Protein AF-A0A1F9LJC4-F1 (afdb_monomer_lite)

Foldseek 3Di:
DDPPPPPPDPPDDDDDDDLVRVVVDVLLVLLLVLLVVCLVVPVVLVVVLLVVLVVVCVVVVHDDDPVSSVVSVSVLSSVLSVVLCCCLVVPDQEDEEQDDDCGSNVVCVVPPVVSSCVSSVDDGRNHDYYYCVRVPHDD

pLDDT: mean 85.64, std 15.11, range [32.09, 96.69]

Secondary structure (DSSP, 8-state):
------------PPP---HHHHTTSHHHHHHHHHHHHHHHH-HHHHHHHHHHHHHHHHHTT----HHHHHHHHHHHHHHHHHHHIIIIIT---EEEESS----HHHHHHHH-HHHHHHHHTSPPP--EEEETGGGT---

Structure (mmCIF, N/CA/C/O backbone):
data_AF-A0A1F9LJC4-F1
#
_entry.id   AF-A0A1F9LJC4-F1
#
loop_
_atom_site.group_PDB
_atom_site.id
_atom_site.type_symbol
_atom_site.label_atom_id
_atom_site.label_alt_id
_atom_site.label_comp_id
_atom_site.label_asym_id
_atom_site.label_entity_id
_atom_site.label_seq_id
_atom_site.pdbx_PDB_ins_code
_atom_site.Cartn_x
_atom_site.Cartn_y
_atom_site.Cartn_z
_atom_site.occupancy
_atom_site.B_iso_or_equiv
_atom_site.auth_seq_id
_atom_site.auth_comp_id
_atom_site.auth_asym_id
_atom_site.auth_atom_id
_atom_site.pdbx_PDB_model_num
ATOM 1 N N . MET A 1 1 ? 3.235 -28.903 35.686 1.00 37.00 1 MET A N 1
ATOM 2 C CA . MET A 1 1 ? 2.430 -27.686 35.935 1.00 37.00 1 MET A CA 1
ATOM 3 C C . MET A 1 1 ? 1.964 -27.159 34.590 1.00 37.00 1 MET A C 1
ATOM 5 O O . MET A 1 1 ? 2.798 -26.728 33.809 1.00 37.00 1 MET A O 1
ATOM 9 N N . ALA A 1 2 ? 0.676 -27.298 34.272 1.00 32.44 2 ALA A N 1
ATOM 10 C CA . ALA A 1 2 ? 0.110 -26.784 33.028 1.00 32.44 2 ALA A CA 1
ATOM 11 C C . ALA A 1 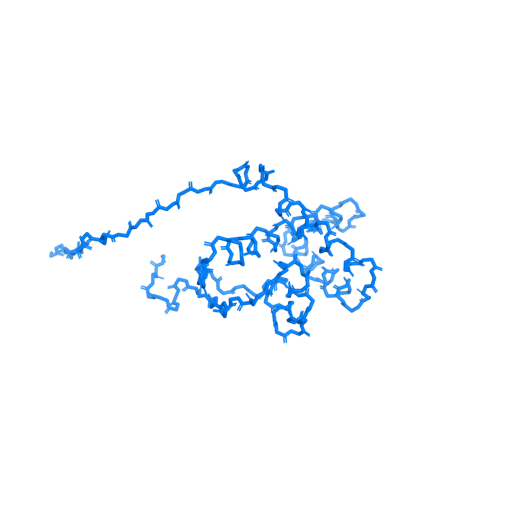2 ? -0.282 -25.316 33.236 1.00 32.44 2 ALA A C 1
ATOM 13 O O . ALA A 1 2 ? -1.114 -25.021 34.096 1.00 32.44 2 ALA A O 1
ATOM 14 N N . ASN A 1 3 ? 0.325 -24.405 32.474 1.00 32.09 3 ASN A N 1
ATOM 15 C CA . ASN A 1 3 ? -0.104 -23.012 32.432 1.00 32.09 3 ASN A CA 1
ATOM 16 C C . ASN A 1 3 ? -1.490 -22.957 31.790 1.00 32.09 3 ASN A C 1
ATOM 18 O O . ASN A 1 3 ? -1.652 -23.070 30.578 1.00 32.09 3 ASN A O 1
ATOM 22 N N . LYS A 1 4 ? -2.505 -22.831 32.643 1.00 32.25 4 LYS A N 1
ATOM 23 C CA . LYS A 1 4 ? -3.896 -22.645 32.256 1.00 32.25 4 LYS A CA 1
ATOM 24 C C . LYS A 1 4 ? -4.037 -21.203 31.772 1.00 32.25 4 LYS A C 1
ATOM 26 O O . LYS A 1 4 ? -4.195 -20.293 32.581 1.00 32.25 4 LYS A O 1
ATOM 31 N N . VAL A 1 5 ? -3.940 -20.982 30.462 1.00 36.53 5 VAL A N 1
ATOM 32 C CA . VAL A 1 5 ? -4.322 -19.694 29.876 1.00 36.53 5 VAL A CA 1
ATOM 33 C C . VAL A 1 5 ? -5.832 -19.572 30.045 1.00 36.53 5 VAL A C 1
ATOM 35 O O . VAL A 1 5 ? -6.614 -20.235 29.368 1.00 36.53 5 VAL A O 1
ATOM 38 N N . ILE A 1 6 ? -6.243 -18.766 31.021 1.00 38.84 6 ILE A N 1
ATOM 39 C CA . ILE A 1 6 ? -7.630 -18.349 31.192 1.00 38.84 6 ILE A CA 1
ATOM 40 C C . ILE A 1 6 ? -7.920 -17.385 30.040 1.00 38.84 6 ILE A C 1
ATOM 42 O O . ILE A 1 6 ? -7.721 -16.178 30.164 1.00 38.84 6 ILE A O 1
ATOM 46 N N . ALA A 1 7 ? -8.369 -17.909 28.901 1.00 37.78 7 ALA A N 1
ATOM 47 C CA . ALA A 1 7 ? -8.993 -17.086 27.878 1.00 37.78 7 ALA A CA 1
ATOM 48 C C . ALA A 1 7 ? -10.369 -16.675 28.411 1.00 37.78 7 ALA A C 1
ATOM 50 O O . ALA A 1 7 ? -11.370 -17.366 28.235 1.00 37.78 7 ALA A O 1
ATOM 51 N N . LYS A 1 8 ? -10.391 -15.567 29.158 1.00 42.94 8 LYS A N 1
ATOM 52 C CA . LYS A 1 8 ? -11.616 -14.861 29.522 1.00 42.94 8 LYS A CA 1
ATOM 53 C C . LYS A 1 8 ? -12.281 -14.489 28.200 1.00 42.94 8 LYS A C 1
ATOM 55 O O . LYS A 1 8 ? -11.699 -13.737 27.422 1.00 42.94 8 LYS A O 1
ATOM 60 N N . THR A 1 9 ? -13.429 -15.094 27.927 1.00 48.81 9 THR A N 1
ATOM 61 C CA . THR A 1 9 ? -14.203 -14.952 26.695 1.00 48.81 9 THR A CA 1
ATOM 62 C C . THR A 1 9 ? -14.336 -13.470 26.366 1.00 48.81 9 THR A C 1
ATOM 64 O O . THR A 1 9 ? -15.028 -12.723 27.059 1.00 48.81 9 THR A O 1
ATOM 67 N N . LEU A 1 10 ? -13.594 -13.011 25.361 1.00 57.84 10 LEU A N 1
ATOM 68 C CA . LEU A 1 10 ? -13.762 -11.669 24.840 1.00 57.84 10 LEU A CA 1
ATOM 69 C C . LEU A 1 10 ? -15.108 -11.682 24.117 1.00 57.84 10 LEU A C 1
ATOM 71 O O . LEU A 1 10 ? -15.214 -12.279 23.051 1.00 57.84 10 LEU A O 1
ATOM 75 N N . ASN A 1 11 ? -16.127 -11.041 24.699 1.00 57.72 11 ASN A N 1
ATOM 76 C CA . ASN A 1 11 ? -17.343 -10.622 23.992 1.00 57.72 11 ASN A CA 1
ATOM 77 C C . ASN A 1 11 ? -16.955 -9.575 22.935 1.00 57.72 11 ASN A C 1
ATOM 79 O O . ASN A 1 11 ? -17.252 -8.389 23.064 1.00 57.72 11 ASN A O 1
ATOM 83 N N . LYS A 1 12 ? -16.188 -9.994 21.934 1.00 65.44 12 LYS A N 1
ATOM 84 C CA . LYS A 1 12 ? -15.785 -9.188 20.793 1.00 65.44 12 LYS A CA 1
ATOM 85 C C . LYS A 1 12 ? -16.487 -9.759 19.575 1.00 65.44 12 LYS A C 1
ATOM 87 O O . LYS A 1 12 ? -16.445 -10.965 19.349 1.00 65.44 12 LYS A O 1
ATOM 92 N N . ASN A 1 13 ? -17.112 -8.880 18.802 1.00 75.00 13 ASN A N 1
ATOM 93 C CA . ASN A 1 13 ? -17.575 -9.225 17.468 1.00 75.00 13 ASN A CA 1
ATOM 94 C C . ASN A 1 13 ? -16.329 -9.505 16.621 1.00 75.00 13 ASN A C 1
ATOM 96 O O . ASN A 1 13 ? -15.480 -8.627 16.471 1.00 75.00 13 ASN A O 1
ATOM 100 N N . ILE A 1 14 ? -16.189 -10.743 16.150 1.00 82.62 14 ILE A N 1
ATOM 101 C CA . ILE A 1 14 ? -15.127 -11.145 15.230 1.00 82.62 14 ILE A CA 1
ATOM 102 C C . ILE A 1 14 ? -15.757 -11.206 13.844 1.00 82.62 14 ILE A C 1
ATOM 104 O O . ILE A 1 14 ? -16.676 -11.991 13.621 1.00 82.62 14 ILE A O 1
ATOM 108 N N . GLU A 1 15 ? -15.260 -10.377 12.935 1.00 85.19 15 GLU A N 1
ATOM 109 C CA . GLU A 1 15 ? -15.565 -10.463 11.510 1.00 85.19 15 GLU A CA 1
ATOM 110 C C . GLU A 1 15 ? -14.407 -11.185 10.817 1.00 85.19 15 GLU A C 1
ATOM 112 O O . GLU A 1 15 ? -13.240 -10.866 11.052 1.00 85.19 15 GLU A O 1
ATOM 117 N N . ILE A 1 16 ? -14.728 -12.187 10.000 1.00 87.69 16 ILE A N 1
ATOM 118 C CA . ILE A 1 16 ? -13.759 -12.887 9.156 1.00 87.69 16 ILE A CA 1
ATOM 119 C C . ILE A 1 16 ? -14.146 -12.580 7.718 1.00 87.69 16 ILE A C 1
ATOM 121 O O . ILE A 1 16 ? -15.233 -12.959 7.285 1.00 87.69 16 ILE A O 1
ATOM 125 N N . SER A 1 17 ? -13.239 -11.928 6.999 1.00 87.94 17 SER A N 1
ATOM 126 C CA . SER A 1 17 ? -13.453 -11.497 5.620 1.00 87.94 17 SER A CA 1
ATOM 127 C C . SER A 1 17 ? -12.278 -11.937 4.759 1.00 87.94 17 SER A C 1
ATOM 129 O O . SER A 1 17 ? -11.129 -11.939 5.209 1.00 87.94 17 SER A O 1
ATOM 131 N N . THR A 1 18 ? -12.562 -12.330 3.521 1.00 91.81 18 THR A N 1
ATOM 132 C CA . THR A 1 18 ? -11.537 -12.618 2.512 1.00 91.81 18 THR A CA 1
ATOM 133 C C . THR A 1 18 ? -11.343 -11.417 1.590 1.00 91.81 18 THR A C 1
ATOM 135 O O . THR A 1 18 ? -12.203 -10.539 1.518 1.00 91.81 18 THR A O 1
ATOM 138 N N . ILE A 1 19 ? -10.243 -11.386 0.830 1.00 89.31 19 ILE A N 1
ATOM 139 C CA . ILE A 1 19 ? -10.058 -10.349 -0.196 1.00 89.31 19 ILE A CA 1
ATOM 140 C C . ILE A 1 19 ? -11.208 -10.361 -1.213 1.00 89.31 19 ILE A C 1
ATOM 142 O O . ILE A 1 19 ? -11.733 -9.308 -1.549 1.00 89.31 19 ILE A O 1
ATOM 146 N N . GLY A 1 20 ? -11.699 -11.547 -1.589 1.00 93.06 20 GLY A N 1
ATOM 147 C CA . GLY A 1 20 ? -12.831 -11.689 -2.505 1.00 93.06 20 GLY A CA 1
ATOM 148 C C . GLY A 1 20 ? -14.160 -11.177 -1.939 1.00 93.06 20 GLY A C 1
ATOM 149 O O . GLY A 1 20 ? -15.083 -10.911 -2.703 1.00 93.06 20 GLY A O 1
ATOM 150 N N . ASP A 1 21 ? -14.288 -11.022 -0.618 1.00 92.25 21 ASP A N 1
ATOM 151 C CA . ASP A 1 21 ? -15.447 -10.355 -0.015 1.00 92.25 21 ASP A CA 1
ATOM 152 C C . ASP A 1 21 ? -15.323 -8.835 -0.090 1.00 92.25 21 ASP A C 1
ATOM 154 O O . ASP A 1 21 ? -16.318 -8.156 -0.334 1.00 92.25 21 ASP A O 1
ATOM 158 N N . ILE A 1 22 ? -14.104 -8.315 0.063 1.00 92.69 22 ILE A N 1
ATOM 159 C CA . ILE A 1 22 ? -13.789 -6.887 -0.063 1.00 92.69 22 ILE A CA 1
ATOM 160 C C . ILE A 1 22 ? -13.931 -6.427 -1.523 1.00 92.69 22 ILE A C 1
ATOM 162 O O . ILE A 1 22 ? -14.488 -5.366 -1.785 1.00 92.69 22 ILE A O 1
ATOM 166 N N . GLU A 1 23 ? -13.506 -7.249 -2.484 1.00 93.50 23 GLU A N 1
ATOM 167 C CA . GLU A 1 23 ? -13.586 -6.967 -3.926 1.00 93.50 23 GLU A CA 1
ATOM 168 C C . GLU A 1 23 ? -15.018 -6.869 -4.475 1.00 93.50 23 GLU A C 1
ATOM 170 O O . GLU A 1 23 ? -15.211 -6.442 -5.612 1.00 93.50 23 GLU A O 1
ATOM 175 N N . LYS A 1 24 ? -16.035 -7.248 -3.695 1.00 94.12 24 LYS A N 1
ATOM 176 C CA . LYS A 1 24 ? -17.447 -7.056 -4.069 1.00 94.12 24 LYS A CA 1
ATOM 177 C C . LYS A 1 24 ? -17.919 -5.613 -3.874 1.00 94.12 24 LYS A C 1
ATOM 179 O O . LYS A 1 24 ? -19.017 -5.287 -4.314 1.00 94.12 24 LYS A O 1
ATOM 184 N N . ASP A 1 25 ? -17.140 -4.780 -3.187 1.00 94.19 25 ASP A N 1
ATOM 185 C CA . ASP A 1 25 ? -17.472 -3.390 -2.889 1.00 94.19 25 ASP A CA 1
ATOM 186 C C . ASP A 1 25 ? -16.784 -2.434 -3.878 1.00 94.19 25 ASP A C 1
ATOM 188 O O . ASP A 1 25 ? -15.558 -2.430 -4.021 1.00 94.19 25 ASP A O 1
ATOM 192 N N . ASP A 1 26 ? -17.567 -1.581 -4.538 1.00 94.75 26 ASP A N 1
ATOM 193 C CA . ASP A 1 26 ? -17.067 -0.594 -5.502 1.00 94.75 26 ASP A CA 1
ATOM 194 C C . ASP A 1 26 ? -16.079 0.402 -4.873 1.00 94.75 26 ASP A C 1
ATOM 196 O O . ASP A 1 26 ? -15.186 0.917 -5.555 1.00 94.75 26 ASP A O 1
ATOM 200 N N . LEU A 1 27 ? -16.184 0.659 -3.564 1.00 92.81 27 LEU A N 1
ATOM 201 C CA . LEU A 1 27 ? -15.256 1.543 -2.858 1.00 92.81 27 LEU A CA 1
ATOM 202 C C . LEU A 1 27 ? -13.837 0.970 -2.831 1.00 92.81 27 LEU A C 1
ATOM 204 O O . LEU A 1 27 ? -12.878 1.734 -2.952 1.00 92.81 27 LEU A O 1
ATOM 208 N N . PHE A 1 28 ? -13.681 -0.354 -2.741 1.00 94.88 28 PHE A N 1
ATOM 209 C CA . PHE A 1 28 ? -12.366 -0.990 -2.828 1.00 94.88 28 PHE A CA 1
ATOM 210 C C . PHE A 1 28 ? -11.721 -0.731 -4.194 1.00 94.88 28 PHE A C 1
ATOM 212 O O . PHE A 1 28 ? -10.573 -0.287 -4.270 1.00 94.88 28 PHE A O 1
ATOM 219 N N . TRP A 1 29 ? -12.474 -0.936 -5.277 1.00 95.56 29 TRP A N 1
ATOM 220 C CA . TRP A 1 29 ? -11.986 -0.683 -6.634 1.00 95.56 29 TRP A CA 1
ATOM 221 C C . TRP A 1 29 ? -11.697 0.796 -6.882 1.00 95.56 29 TRP A C 1
ATOM 223 O O . TRP A 1 29 ? -10.717 1.117 -7.554 1.00 95.56 29 TRP A O 1
ATOM 233 N N . SER A 1 30 ? -12.487 1.700 -6.297 1.00 94.25 30 SER A N 1
ATOM 234 C CA . SER A 1 30 ? -12.216 3.138 -6.355 1.00 94.25 30 SER A CA 1
ATOM 235 C C . SER A 1 30 ? -10.889 3.496 -5.681 1.00 94.25 30 SER A C 1
ATOM 237 O O . SER A 1 30 ? -10.083 4.212 -6.277 1.00 94.25 30 SER A O 1
ATOM 239 N N . ILE A 1 31 ? -10.615 2.964 -4.484 1.00 94.56 31 ILE A N 1
ATOM 240 C CA . ILE A 1 31 ? -9.331 3.158 -3.790 1.00 94.56 31 ILE A CA 1
ATOM 241 C C . ILE A 1 31 ? -8.180 2.607 -4.641 1.00 94.56 31 ILE A C 1
ATOM 243 O O . ILE A 1 31 ? -7.203 3.318 -4.886 1.00 94.56 31 ILE A O 1
ATOM 247 N N . LYS A 1 32 ? -8.317 1.372 -5.142 1.00 95.75 32 LYS A N 1
ATOM 248 C CA . LYS A 1 32 ? -7.303 0.706 -5.973 1.00 95.75 32 LYS A CA 1
ATOM 249 C C . LYS A 1 32 ? -6.988 1.508 -7.237 1.00 95.75 32 LYS A C 1
ATOM 251 O O . LYS A 1 32 ? -5.820 1.709 -7.557 1.00 95.75 32 LYS A O 1
ATOM 256 N N . GLY A 1 33 ? -8.013 2.020 -7.921 1.00 95.44 33 GLY A N 1
ATOM 257 C CA . GLY A 1 33 ? -7.862 2.880 -9.098 1.00 95.44 33 GLY A CA 1
ATOM 258 C C . GLY A 1 33 ? -7.103 4.171 -8.791 1.00 95.44 33 GLY A C 1
ATOM 259 O O . GLY A 1 33 ? -6.113 4.469 -9.453 1.00 95.44 33 GLY A O 1
ATOM 260 N N . LYS A 1 34 ? -7.485 4.886 -7.726 1.00 95.00 34 LYS A N 1
ATOM 261 C CA . LYS A 1 34 ? -6.809 6.131 -7.320 1.00 95.00 34 LYS A CA 1
ATOM 262 C C . LYS A 1 34 ? -5.343 5.912 -6.930 1.00 95.00 34 LYS A C 1
ATOM 264 O O . LYS A 1 34 ? -4.499 6.762 -7.205 1.00 95.00 34 LYS A O 1
ATOM 269 N N . LEU A 1 35 ? -5.017 4.772 -6.317 1.00 95.31 35 LEU A N 1
ATOM 270 C CA . LEU A 1 35 ? -3.629 4.405 -6.027 1.00 95.31 35 LEU A CA 1
ATOM 271 C C . LEU A 1 35 ? -2.820 4.149 -7.305 1.00 95.31 35 LEU A C 1
ATOM 273 O O . LEU A 1 35 ? -1.664 4.559 -7.370 1.00 95.31 35 LEU A O 1
ATOM 277 N N . PHE A 1 36 ? -3.402 3.527 -8.333 1.00 95.38 36 PHE A N 1
ATOM 278 C CA . PHE A 1 36 ? -2.737 3.416 -9.635 1.00 95.38 36 PHE A CA 1
ATOM 279 C C . PHE A 1 36 ? -2.533 4.782 -10.295 1.00 95.38 36 PHE A C 1
ATOM 281 O O . PHE A 1 36 ? -1.449 5.039 -10.819 1.00 95.38 36 PHE A O 1
ATOM 288 N N . ASP A 1 37 ? -3.523 5.674 -10.217 1.00 94.38 37 ASP A N 1
ATOM 289 C CA . ASP A 1 37 ? -3.405 7.035 -10.749 1.00 94.38 37 ASP A CA 1
ATOM 290 C C . ASP A 1 37 ? -2.266 7.813 -10.076 1.00 94.38 37 ASP A C 1
ATOM 292 O O . ASP A 1 37 ? -1.548 8.559 -10.750 1.00 94.38 37 ASP A O 1
ATOM 296 N N . LEU A 1 38 ? -2.019 7.602 -8.775 1.00 92.75 38 LEU A N 1
ATOM 297 C CA . LEU A 1 38 ? -0.848 8.175 -8.104 1.00 92.75 38 LEU A CA 1
ATOM 298 C C . LEU A 1 38 ? 0.467 7.727 -8.734 1.00 92.75 38 LEU A C 1
ATOM 300 O O . LEU A 1 38 ? 1.356 8.551 -8.911 1.00 92.75 38 LEU A O 1
ATOM 304 N N . LEU A 1 39 ? 0.607 6.447 -9.081 1.00 92.25 39 LEU A N 1
ATOM 305 C CA . LEU A 1 39 ? 1.852 5.945 -9.674 1.00 92.25 39 LEU A CA 1
ATOM 306 C C . LEU A 1 39 ? 2.132 6.558 -11.047 1.00 92.25 39 LEU A C 1
ATOM 308 O O . LEU A 1 39 ? 3.280 6.602 -11.479 1.00 92.25 39 LEU A O 1
ATOM 312 N N . ILE A 1 40 ? 1.090 7.006 -11.744 1.00 92.62 40 ILE A N 1
ATOM 313 C CA . ILE A 1 40 ? 1.208 7.656 -13.052 1.00 92.62 40 ILE A CA 1
ATOM 314 C C . ILE A 1 40 ? 1.523 9.145 -12.885 1.00 92.62 40 ILE A C 1
ATOM 316 O O . ILE A 1 40 ? 2.274 9.714 -13.677 1.00 92.62 40 ILE A O 1
ATOM 320 N N . THR A 1 41 ? 0.924 9.784 -11.881 1.00 94.50 41 THR A N 1
ATOM 321 C CA . THR A 1 41 ? 0.934 11.245 -11.724 1.00 94.50 41 THR A CA 1
ATOM 322 C C . THR A 1 41 ? 2.021 11.758 -10.784 1.00 94.50 41 THR A C 1
ATOM 324 O O . THR A 1 41 ? 2.405 12.922 -10.890 1.00 94.50 41 THR A O 1
ATOM 327 N N . ASP A 1 42 ? 2.553 10.911 -9.903 1.00 95.81 42 ASP A N 1
ATOM 328 C CA . ASP A 1 42 ? 3.540 11.277 -8.895 1.00 95.81 42 ASP A CA 1
ATOM 329 C C . ASP A 1 42 ? 4.816 10.432 -9.011 1.00 95.81 42 ASP A C 1
ATOM 331 O O . ASP A 1 42 ? 4.869 9.255 -8.645 1.00 95.81 42 ASP A O 1
ATOM 335 N N . ILE A 1 43 ? 5.876 11.068 -9.513 1.00 96.38 43 ILE A N 1
ATOM 336 C CA . ILE A 1 43 ? 7.161 10.412 -9.767 1.00 96.38 43 ILE A CA 1
ATOM 337 C C . ILE A 1 43 ? 7.881 9.979 -8.483 1.00 96.38 43 ILE A C 1
ATOM 339 O O . ILE A 1 43 ? 8.636 9.008 -8.506 1.00 96.38 43 ILE A O 1
ATOM 343 N N . GLU A 1 44 ? 7.672 10.674 -7.364 1.00 96.06 44 GLU A N 1
ATOM 344 C CA . GLU A 1 44 ? 8.311 10.325 -6.094 1.00 96.06 44 GLU A CA 1
ATOM 345 C C . GLU A 1 44 ? 7.713 9.027 -5.552 1.00 96.06 44 GLU A C 1
ATOM 347 O O . GLU A 1 44 ? 8.445 8.083 -5.243 1.00 96.06 44 GLU A O 1
ATOM 352 N N . ILE A 1 45 ? 6.380 8.946 -5.539 1.00 95.75 45 ILE A N 1
ATOM 353 C CA . ILE A 1 45 ? 5.645 7.747 -5.129 1.00 95.75 45 ILE A CA 1
ATOM 354 C C . ILE A 1 45 ? 5.965 6.578 -6.065 1.00 95.75 45 ILE A C 1
ATOM 356 O O . ILE A 1 45 ? 6.227 5.469 -5.591 1.00 95.75 45 ILE A O 1
ATOM 360 N N . TYR A 1 46 ? 6.000 6.820 -7.381 1.00 96.19 46 TYR A N 1
ATOM 361 C CA . TYR A 1 46 ? 6.409 5.812 -8.359 1.00 96.19 46 TYR A CA 1
ATOM 362 C C . TYR A 1 46 ? 7.797 5.245 -8.038 1.00 96.19 46 TYR A C 1
ATOM 364 O O . TYR A 1 46 ? 7.965 4.029 -7.958 1.00 96.19 46 TYR A O 1
ATOM 372 N N . ASN A 1 47 ? 8.788 6.113 -7.811 1.00 96.44 47 ASN A N 1
ATOM 373 C CA . ASN A 1 47 ? 10.159 5.695 -7.518 1.00 96.44 47 ASN A CA 1
ATOM 374 C C . ASN A 1 47 ? 10.262 4.927 -6.196 1.00 96.44 47 ASN A C 1
ATOM 376 O O . ASN A 1 47 ? 11.020 3.960 -6.106 1.00 96.44 47 ASN A O 1
ATOM 380 N N . TYR A 1 48 ? 9.502 5.331 -5.176 1.00 96.06 48 TYR A N 1
ATOM 381 C CA . TYR A 1 48 ? 9.444 4.602 -3.912 1.00 96.06 48 TYR A CA 1
ATOM 382 C C . TYR A 1 48 ? 8.923 3.174 -4.120 1.00 96.06 48 TYR A C 1
ATOM 384 O O . TYR A 1 48 ? 9.561 2.207 -3.696 1.00 96.06 48 TYR A O 1
ATOM 392 N N . LEU A 1 49 ? 7.803 3.027 -4.832 1.00 95.75 49 LEU A N 1
ATOM 393 C CA . LEU A 1 49 ? 7.195 1.725 -5.098 1.00 95.75 49 LEU A CA 1
ATOM 394 C C . LEU A 1 49 ? 8.074 0.848 -6.011 1.00 95.75 49 LEU A C 1
ATOM 396 O O . LEU A 1 49 ? 8.221 -0.347 -5.754 1.00 95.75 49 LEU A O 1
ATOM 400 N N . GLU A 1 50 ? 8.724 1.434 -7.019 1.00 96.19 50 GLU A N 1
ATOM 401 C CA . GLU A 1 50 ? 9.719 0.779 -7.884 1.00 96.19 50 GLU A CA 1
ATOM 402 C C . GLU A 1 50 ? 10.892 0.201 -7.074 1.00 96.19 50 GLU A C 1
ATOM 404 O O . GLU A 1 50 ? 11.311 -0.946 -7.285 1.00 96.19 50 GLU A O 1
ATOM 409 N N . ASN A 1 51 ? 11.403 0.968 -6.109 1.00 95.88 51 ASN A N 1
ATOM 410 C CA . ASN A 1 51 ? 12.470 0.519 -5.219 1.00 95.88 51 ASN A CA 1
ATOM 411 C C . ASN A 1 51 ? 11.995 -0.620 -4.315 1.00 95.88 51 ASN A C 1
ATOM 413 O O . ASN A 1 51 ? 12.640 -1.669 -4.281 1.00 95.88 51 ASN A O 1
ATOM 417 N N . MET A 1 52 ? 10.846 -0.458 -3.657 1.00 94.88 52 MET A N 1
ATOM 418 C CA . MET A 1 52 ? 10.292 -1.470 -2.755 1.00 94.88 52 MET A CA 1
ATOM 419 C C . MET A 1 52 ? 10.033 -2.798 -3.481 1.00 94.88 52 MET A C 1
ATOM 421 O O . MET A 1 52 ? 10.434 -3.869 -3.018 1.00 94.88 52 MET A O 1
ATOM 425 N N . ALA A 1 53 ? 9.439 -2.738 -4.674 1.00 95.50 53 ALA A N 1
ATOM 426 C CA . ALA A 1 53 ? 9.212 -3.912 -5.503 1.00 95.50 53 ALA A CA 1
ATOM 427 C C . ALA A 1 53 ? 10.537 -4.559 -5.945 1.00 95.50 53 ALA A C 1
ATOM 429 O O . ALA A 1 53 ? 10.702 -5.778 -5.870 1.00 95.50 53 ALA A O 1
ATOM 430 N N . SER A 1 54 ? 11.530 -3.755 -6.337 1.00 95.19 54 SER A N 1
ATOM 431 C CA . SER A 1 54 ? 12.866 -4.248 -6.693 1.00 95.19 54 SER A CA 1
ATOM 432 C C . SER A 1 54 ? 13.571 -4.955 -5.534 1.00 95.19 54 SER A C 1
ATOM 434 O O . SER A 1 54 ? 14.222 -5.982 -5.746 1.00 95.19 54 SER A O 1
ATOM 436 N N . GLU A 1 55 ? 13.466 -4.428 -4.316 1.00 93.81 55 GLU A N 1
ATOM 437 C CA . GLU A 1 55 ? 14.029 -5.045 -3.112 1.00 93.81 55 GLU A CA 1
ATOM 438 C C . GLU A 1 55 ? 13.361 -6.380 -2.799 1.00 93.81 55 GLU A C 1
ATOM 440 O O . GLU A 1 55 ? 14.053 -7.379 -2.579 1.00 93.81 55 GLU A O 1
ATOM 445 N N . LYS A 1 56 ? 12.030 -6.442 -2.881 1.00 92.00 56 LYS A N 1
ATOM 446 C CA . LYS A 1 56 ? 11.284 -7.684 -2.664 1.00 92.00 56 LYS A CA 1
ATOM 447 C C . LYS A 1 56 ? 11.621 -8.748 -3.704 1.00 92.00 56 LYS A C 1
ATOM 449 O O . LYS A 1 56 ? 11.861 -9.901 -3.350 1.00 92.00 56 LYS A O 1
ATOM 454 N N . MET A 1 57 ? 11.767 -8.370 -4.972 1.00 94.25 57 MET A N 1
ATOM 455 C CA . MET A 1 57 ? 12.220 -9.293 -6.017 1.00 94.25 57 MET A CA 1
ATOM 456 C C . MET A 1 57 ? 13.631 -9.838 -5.754 1.00 94.25 57 MET A C 1
ATOM 458 O O . MET A 1 57 ? 13.868 -11.032 -5.952 1.00 94.25 57 MET A O 1
ATOM 462 N N . LYS A 1 58 ? 14.563 -8.998 -5.273 1.00 94.38 58 LYS A N 1
ATOM 463 C CA . LYS A 1 58 ? 15.911 -9.440 -4.866 1.00 94.38 58 LYS A CA 1
ATOM 464 C C . LYS A 1 58 ? 15.842 -10.429 -3.705 1.00 94.38 58 LYS A C 1
ATOM 466 O O . LYS A 1 58 ? 16.494 -11.469 -3.767 1.00 94.38 58 LYS A O 1
ATOM 471 N N . PHE A 1 59 ? 15.039 -10.132 -2.683 1.00 92.75 59 PHE A N 1
ATOM 472 C CA . PHE A 1 59 ? 14.829 -11.013 -1.533 1.00 92.75 59 PHE A CA 1
ATOM 473 C C . PHE A 1 59 ? 14.273 -12.381 -1.954 1.00 92.75 59 PHE A C 1
ATOM 475 O O . PHE A 1 59 ? 14.803 -13.418 -1.555 1.00 92.75 59 PHE A O 1
ATOM 482 N N . LEU A 1 60 ? 13.275 -12.388 -2.841 1.00 93.31 60 LEU A N 1
ATOM 483 C CA . LEU A 1 60 ? 12.668 -13.604 -3.391 1.00 93.31 60 LEU A CA 1
ATOM 484 C C . LEU A 1 60 ? 13.542 -14.311 -4.443 1.00 93.31 60 LEU A C 1
ATOM 486 O O . LEU A 1 60 ? 13.172 -15.383 -4.919 1.00 93.31 60 LEU A O 1
ATOM 490 N N . LYS A 1 61 ? 14.697 -13.738 -4.812 1.00 96.25 61 LYS A N 1
ATOM 491 C CA . LYS A 1 61 ? 15.600 -14.233 -5.869 1.00 96.25 61 LYS A CA 1
ATOM 492 C C . LYS A 1 61 ? 14.902 -14.396 -7.229 1.00 96.25 61 LYS A C 1
ATOM 494 O O . LYS A 1 61 ? 15.223 -15.300 -7.999 1.00 96.25 61 LYS A O 1
ATOM 499 N N . ILE A 1 62 ? 13.962 -13.505 -7.536 1.00 95.69 62 ILE A N 1
ATOM 500 C CA . ILE A 1 62 ? 13.212 -13.485 -8.797 1.00 95.69 62 ILE A CA 1
ATOM 501 C C . ILE A 1 62 ? 13.889 -12.522 -9.776 1.00 95.69 62 ILE A C 1
ATOM 503 O O . ILE A 1 62 ? 14.246 -11.396 -9.427 1.00 95.69 62 ILE A O 1
ATOM 507 N N . SER A 1 63 ? 14.036 -12.935 -11.037 1.00 95.88 63 SER A N 1
ATOM 508 C CA . SER A 1 63 ? 14.594 -12.075 -12.083 1.00 95.88 63 SER A CA 1
ATOM 509 C C . SER A 1 63 ? 13.719 -10.848 -12.336 1.00 95.88 63 SER A C 1
ATOM 511 O O . SER A 1 63 ? 12.499 -10.954 -12.516 1.00 95.88 63 SER A O 1
ATOM 513 N N . ARG A 1 64 ? 14.360 -9.680 -12.436 1.00 95.56 64 ARG A N 1
ATOM 514 C CA . ARG A 1 64 ? 13.696 -8.427 -12.791 1.00 95.56 64 ARG A CA 1
ATOM 515 C C . ARG A 1 64 ? 13.313 -8.418 -14.268 1.00 95.56 64 ARG A C 1
ATOM 517 O O . ARG A 1 64 ? 14.149 -8.209 -15.139 1.00 95.56 64 ARG A O 1
ATOM 524 N N . THR A 1 65 ? 12.031 -8.637 -14.539 1.00 96.69 65 THR A N 1
ATOM 525 C CA . THR A 1 65 ? 11.426 -8.496 -15.868 1.00 96.69 65 THR A CA 1
ATOM 526 C C . THR A 1 65 ? 10.292 -7.483 -15.801 1.00 96.69 65 THR A C 1
ATOM 528 O O . THR A 1 65 ? 9.697 -7.300 -14.739 1.00 96.69 65 THR A O 1
ATOM 531 N N . LYS A 1 66 ? 9.936 -6.868 -16.939 1.00 95.12 66 LYS A N 1
ATOM 532 C CA . LYS A 1 66 ? 8.784 -5.952 -17.023 1.00 95.12 66 LYS A CA 1
ATOM 533 C C . LYS A 1 66 ? 7.490 -6.600 -16.511 1.00 95.12 66 LYS A C 1
ATOM 535 O O . LYS A 1 66 ? 6.677 -5.941 -15.884 1.00 95.12 66 LYS A O 1
ATOM 540 N N . ARG A 1 67 ? 7.295 -7.897 -16.757 1.00 96.62 67 ARG A N 1
ATOM 541 C CA . ARG A 1 67 ? 6.116 -8.619 -16.267 1.00 96.62 67 ARG A CA 1
ATOM 542 C C . ARG A 1 67 ? 6.135 -8.766 -14.747 1.00 96.62 67 ARG A C 1
ATOM 544 O O . ARG A 1 67 ? 5.138 -8.472 -14.105 1.00 96.62 67 ARG A O 1
ATOM 551 N N . ASN A 1 68 ? 7.254 -9.217 -14.188 1.00 96.50 68 ASN A N 1
ATOM 552 C CA . ASN A 1 68 ? 7.350 -9.492 -12.755 1.00 96.50 68 ASN A CA 1
ATOM 553 C C . ASN A 1 68 ? 7.238 -8.212 -11.924 1.00 96.50 68 ASN A C 1
ATOM 555 O O . ASN A 1 68 ? 6.581 -8.227 -10.892 1.00 96.50 68 ASN A O 1
ATOM 559 N N . ILE A 1 69 ? 7.818 -7.106 -12.401 1.00 95.75 69 ILE A N 1
ATOM 560 C CA . ILE A 1 69 ? 7.70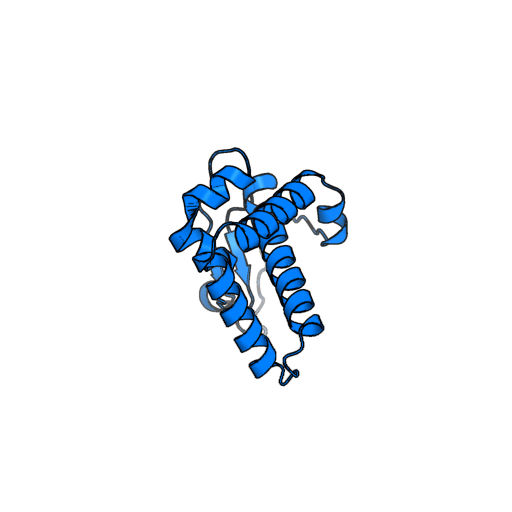5 -5.827 -11.699 1.00 95.75 69 ILE A CA 1
ATOM 561 C C . ILE A 1 69 ? 6.259 -5.314 -11.695 1.00 95.75 69 ILE A C 1
ATOM 563 O O . ILE A 1 69 ? 5.769 -4.890 -10.659 1.00 95.75 69 ILE A O 1
ATOM 567 N N . LEU A 1 70 ? 5.531 -5.451 -12.812 1.00 95.12 70 LEU A N 1
ATOM 568 C CA . LEU A 1 70 ? 4.114 -5.076 -12.878 1.00 95.12 70 LEU A CA 1
ATOM 569 C C . LEU A 1 70 ? 3.230 -5.946 -11.974 1.00 95.12 70 LEU A C 1
ATOM 571 O O . LEU A 1 70 ? 2.272 -5.438 -11.398 1.00 95.12 70 LEU A O 1
ATOM 575 N N . ILE A 1 71 ? 3.544 -7.239 -11.837 1.00 96.19 71 ILE A N 1
ATOM 576 C CA . ILE A 1 71 ? 2.854 -8.125 -10.887 1.00 96.19 71 ILE A CA 1
ATOM 577 C C . ILE A 1 71 ? 3.090 -7.644 -9.455 1.00 96.19 71 ILE A C 1
ATOM 579 O O . ILE A 1 71 ? 2.136 -7.538 -8.690 1.00 96.19 71 ILE A O 1
ATOM 583 N N . GLU A 1 72 ? 4.333 -7.309 -9.107 1.00 95.69 72 GLU A N 1
ATOM 584 C CA . GLU A 1 72 ? 4.656 -6.816 -7.767 1.00 95.69 72 GLU A CA 1
ATOM 585 C C . GLU A 1 72 ? 3.970 -5.473 -7.483 1.00 95.69 72 GLU A C 1
ATOM 587 O O . GLU A 1 72 ? 3.445 -5.273 -6.393 1.00 95.69 72 GLU A O 1
ATOM 592 N N . TYR A 1 73 ? 3.877 -4.585 -8.478 1.00 95.94 73 TYR A N 1
ATOM 593 C CA . TYR A 1 73 ? 3.113 -3.340 -8.354 1.00 95.94 73 TYR A CA 1
ATOM 594 C C . TYR A 1 73 ? 1.645 -3.614 -8.059 1.00 95.94 73 TYR A C 1
ATOM 596 O O . TYR A 1 73 ? 1.087 -3.030 -7.135 1.00 95.94 73 TYR A O 1
ATOM 604 N N . GLY A 1 74 ? 1.032 -4.525 -8.818 1.00 96.06 74 GLY A N 1
ATOM 605 C CA . GLY A 1 74 ? -0.352 -4.928 -8.598 1.00 96.06 74 GLY A CA 1
ATOM 606 C C . GLY A 1 74 ? -0.575 -5.468 -7.188 1.00 96.06 74 GLY A C 1
ATOM 607 O O . GLY A 1 74 ? -1.530 -5.062 -6.533 1.00 96.06 74 GLY A O 1
ATOM 608 N N . TYR A 1 75 ? 0.339 -6.310 -6.707 1.00 95.44 75 TYR A N 1
ATOM 609 C CA . TYR A 1 75 ? 0.285 -6.886 -5.366 1.00 95.44 75 TYR A CA 1
ATOM 610 C C . TYR A 1 75 ? 0.387 -5.820 -4.266 1.00 95.44 75 TYR A C 1
ATOM 612 O O . TYR A 1 75 ? -0.478 -5.747 -3.398 1.00 95.44 75 TYR A O 1
ATOM 620 N N . ILE A 1 76 ? 1.391 -4.941 -4.334 1.00 95.44 76 ILE A N 1
ATOM 621 C CA . ILE A 1 76 ? 1.586 -3.852 -3.362 1.00 95.44 76 ILE A CA 1
ATOM 622 C C . ILE A 1 76 ? 0.361 -2.932 -3.310 1.00 95.44 76 ILE A C 1
ATOM 624 O O . ILE A 1 76 ? -0.086 -2.526 -2.233 1.00 95.44 76 ILE A O 1
ATOM 628 N N . ILE A 1 77 ? -0.178 -2.583 -4.480 1.00 96.25 77 ILE A N 1
ATOM 629 C CA . ILE A 1 77 ? -1.347 -1.710 -4.592 1.00 96.25 77 ILE A CA 1
ATOM 630 C C . ILE A 1 77 ? -2.588 -2.401 -4.032 1.00 96.25 77 ILE A C 1
ATOM 632 O O . ILE A 1 77 ? -3.370 -1.759 -3.335 1.00 96.25 77 ILE A O 1
ATOM 636 N N . GLU A 1 78 ? -2.765 -3.698 -4.273 1.00 95.81 78 GLU A N 1
ATOM 637 C CA . GLU A 1 78 ? -3.864 -4.482 -3.709 1.00 95.81 78 GLU A CA 1
ATOM 638 C C . GLU A 1 78 ? -3.794 -4.576 -2.182 1.00 95.81 78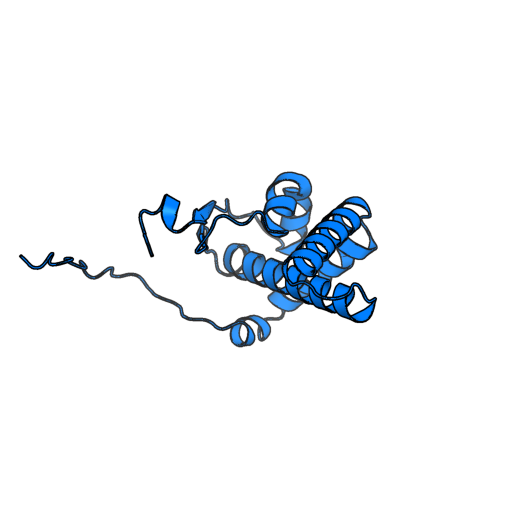 GLU A C 1
ATOM 640 O O . GLU A 1 78 ? -4.788 -4.272 -1.522 1.00 95.81 78 GLU A O 1
ATOM 645 N N . GLU A 1 79 ? -2.624 -4.890 -1.616 1.00 94.06 79 GLU A N 1
ATOM 646 C CA . GLU A 1 79 ? -2.414 -4.907 -0.160 1.00 94.06 79 GLU A CA 1
ATOM 647 C C . GLU A 1 79 ? -2.730 -3.544 0.465 1.00 94.06 79 GLU A C 1
ATOM 649 O O . GLU A 1 79 ? -3.478 -3.450 1.439 1.00 94.06 79 GLU A O 1
ATOM 654 N N . THR A 1 80 ? -2.217 -2.470 -0.137 1.00 94.31 80 THR A N 1
ATOM 655 C CA . THR A 1 80 ? -2.445 -1.096 0.334 1.00 94.31 80 THR A CA 1
ATOM 656 C C . THR A 1 80 ? -3.921 -0.707 0.230 1.00 94.31 80 THR A C 1
ATOM 658 O O . THR A 1 80 ? -4.463 -0.076 1.138 1.00 94.31 80 THR A O 1
ATOM 661 N N . SER A 1 81 ? -4.600 -1.114 -0.847 1.00 94.88 81 SER A N 1
ATOM 662 C CA . SER A 1 81 ? -6.036 -0.877 -1.039 1.00 94.88 81 SER A CA 1
ATOM 663 C C . SER A 1 81 ? -6.866 -1.601 0.013 1.00 94.88 81 SER A C 1
ATOM 665 O O . SER A 1 81 ? -7.780 -1.010 0.583 1.00 94.88 81 SER A O 1
ATOM 667 N N . ALA A 1 82 ? -6.539 -2.864 0.298 1.00 93.44 82 ALA A N 1
ATOM 668 C CA . ALA A 1 82 ? -7.237 -3.666 1.295 1.00 93.44 82 ALA A CA 1
ATOM 669 C C . ALA A 1 82 ? -7.062 -3.068 2.691 1.00 93.44 82 ALA A C 1
ATOM 671 O O . ALA A 1 82 ? -8.038 -2.893 3.420 1.00 93.44 82 ALA A O 1
ATOM 672 N N . ALA A 1 83 ? -5.836 -2.675 3.031 1.00 91.44 83 ALA A N 1
ATOM 673 C CA . ALA A 1 83 ? -5.548 -2.020 4.291 1.00 91.44 83 ALA A CA 1
ATOM 674 C C . ALA A 1 83 ? -6.307 -0.685 4.411 1.00 91.44 83 ALA A C 1
ATOM 676 O O . ALA A 1 83 ? -6.926 -0.431 5.441 1.00 91.44 83 ALA A O 1
ATOM 677 N N . LEU A 1 84 ? -6.323 0.172 3.383 1.00 91.50 84 LEU A N 1
ATOM 678 C CA . LEU A 1 84 ? -7.128 1.407 3.373 1.00 91.50 84 LEU A CA 1
ATOM 679 C C . LEU A 1 84 ? -8.627 1.141 3.499 1.00 91.50 84 LEU A C 1
ATOM 681 O O . LEU A 1 84 ? -9.305 1.835 4.246 1.00 91.50 84 LEU A O 1
ATOM 685 N N . TYR A 1 85 ? -9.148 0.137 2.804 1.00 92.19 85 TYR A N 1
ATOM 686 C CA . TYR A 1 85 ? -10.560 -0.214 2.883 1.00 92.19 85 TYR A CA 1
ATOM 687 C C . TYR A 1 85 ? -10.948 -0.661 4.300 1.00 92.19 85 TYR A C 1
ATOM 689 O O . TYR A 1 85 ? -11.916 -0.168 4.880 1.00 92.19 85 TYR A O 1
ATOM 697 N N . VAL A 1 86 ? -10.166 -1.561 4.899 1.00 90.19 86 VAL A N 1
ATOM 698 C CA . VAL A 1 86 ? -10.432 -2.072 6.249 1.00 90.19 86 VAL A CA 1
ATOM 699 C C . VAL A 1 86 ? -10.372 -0.952 7.288 1.00 90.19 86 VAL A C 1
ATOM 701 O O . VAL A 1 86 ? -11.220 -0.894 8.178 1.00 90.19 86 VAL A O 1
ATOM 704 N N . THR A 1 87 ? -9.423 -0.026 7.190 1.00 89.00 87 THR A N 1
ATOM 705 C CA . THR A 1 87 ? -9.344 1.032 8.200 1.00 89.00 87 THR A CA 1
ATOM 706 C C . THR A 1 87 ? -10.307 2.172 7.932 1.00 89.00 87 THR A C 1
ATOM 708 O O . THR A 1 87 ? -11.072 2.525 8.818 1.00 89.00 87 THR A O 1
ATOM 711 N N . GLU A 1 88 ? -10.326 2.725 6.724 1.00 88.38 88 GLU A N 1
ATOM 712 C CA . GLU A 1 88 ? -11.049 3.968 6.446 1.00 88.38 88 GLU A CA 1
ATOM 713 C C . GLU A 1 88 ? -12.527 3.730 6.118 1.00 88.38 88 GLU A C 1
ATOM 715 O O . GLU A 1 88 ? -13.356 4.583 6.414 1.00 88.38 88 GLU A O 1
ATOM 720 N N . ILE A 1 89 ? -12.881 2.574 5.539 1.00 88.69 89 ILE A N 1
ATOM 721 C CA . ILE A 1 89 ? -14.275 2.253 5.183 1.00 88.69 89 ILE A CA 1
ATOM 722 C C . ILE A 1 89 ? -14.940 1.408 6.270 1.00 88.69 89 ILE A C 1
ATOM 724 O O . ILE A 1 89 ? -16.065 1.693 6.678 1.00 88.69 89 ILE A O 1
ATOM 728 N N . LYS A 1 90 ? -14.258 0.369 6.771 1.00 87.69 90 LYS A N 1
ATOM 729 C CA . LYS A 1 90 ? -14.813 -0.510 7.819 1.00 87.69 90 LYS A CA 1
ATOM 730 C C . LYS A 1 90 ? -14.578 -0.002 9.244 1.00 87.69 90 LYS A C 1
ATOM 732 O O . LYS A 1 90 ? -15.195 -0.513 10.175 1.00 87.69 90 LYS A O 1
ATOM 737 N N . GLY A 1 91 ? -13.734 1.010 9.429 1.00 87.88 91 GLY A N 1
ATOM 738 C CA . GLY A 1 91 ? -13.563 1.680 10.717 1.00 87.88 91 GLY A CA 1
ATOM 739 C C . GLY A 1 91 ? -12.581 1.009 11.680 1.00 87.88 91 GLY A C 1
ATOM 740 O O . GLY A 1 91 ? -12.545 1.358 12.863 1.00 87.88 9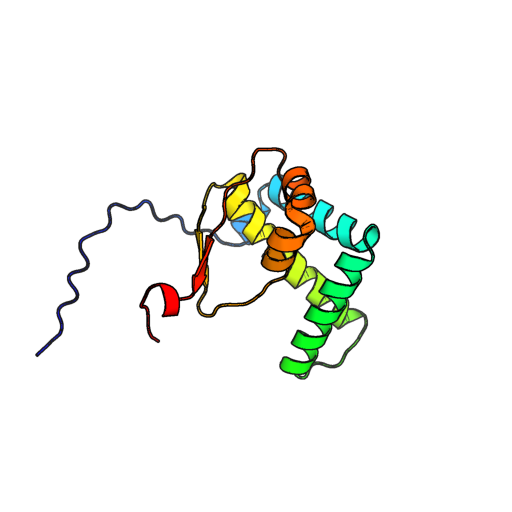1 GLY A O 1
ATOM 741 N N . PHE A 1 92 ? -11.782 0.041 11.223 1.00 88.00 92 PHE A N 1
ATOM 742 C CA . PHE A 1 92 ? -10.789 -0.610 12.077 1.00 88.00 92 PHE A CA 1
ATOM 743 C C . PHE A 1 92 ? -9.557 0.289 12.244 1.00 88.00 92 PHE A C 1
ATOM 745 O O . PHE A 1 92 ? -8.818 0.542 11.306 1.00 88.00 92 PHE A O 1
ATOM 752 N N . SER A 1 93 ? -9.287 0.775 13.453 1.00 87.88 93 SER A N 1
ATOM 753 C CA . SER A 1 93 ? -8.203 1.747 13.682 1.00 87.88 93 SER A CA 1
ATOM 754 C C . SER A 1 93 ? -6.826 1.130 13.952 1.00 87.88 93 SER A C 1
ATOM 756 O O . SER A 1 93 ? -5.843 1.855 14.107 1.00 87.88 93 SER A O 1
ATOM 758 N N . THR A 1 94 ? -6.731 -0.194 14.076 1.00 88.62 94 THR A N 1
ATOM 759 C CA . THR A 1 94 ? -5.485 -0.892 14.418 1.00 88.62 94 THR A CA 1
ATOM 760 C C . THR A 1 94 ? -5.295 -2.110 13.535 1.00 88.62 94 THR A C 1
ATOM 762 O O . THR A 1 94 ? -6.189 -2.949 13.440 1.00 88.62 94 THR A O 1
ATOM 765 N N . GLU A 1 95 ? -4.102 -2.235 12.969 1.00 88.81 95 GLU A N 1
ATOM 766 C CA . GLU A 1 95 ? -3.679 -3.391 12.187 1.00 88.81 95 GLU A CA 1
ATOM 767 C C . GLU A 1 95 ? -2.551 -4.114 12.914 1.00 88.81 95 GLU A C 1
ATOM 769 O O . GLU A 1 95 ? -1.637 -3.485 13.455 1.00 88.81 95 GLU A O 1
ATOM 774 N N . ILE A 1 96 ? -2.641 -5.442 12.960 1.00 88.69 96 ILE A N 1
ATOM 775 C CA . ILE A 1 96 ? -1.705 -6.296 13.689 1.00 88.69 96 ILE A CA 1
ATOM 776 C C . ILE A 1 96 ? -1.077 -7.276 12.703 1.00 88.69 96 ILE A C 1
ATOM 778 O O . ILE A 1 96 ? -1.764 -8.137 12.156 1.00 88.69 96 ILE A O 1
ATOM 782 N N . TYR A 1 97 ? 0.235 -7.173 12.529 1.00 86.19 97 TYR A N 1
ATOM 783 C CA . TYR A 1 97 ? 1.034 -8.004 11.633 1.00 86.19 97 TYR A CA 1
ATOM 784 C C . TYR A 1 97 ? 1.953 -8.938 12.422 1.00 86.19 97 TYR A C 1
ATOM 786 O O . TYR A 1 97 ? 2.291 -8.662 13.569 1.00 86.19 97 TYR A O 1
ATOM 794 N N . ILE A 1 98 ? 2.392 -10.043 11.811 1.00 85.44 98 ILE A N 1
ATOM 795 C CA . ILE A 1 98 ? 3.360 -10.958 12.444 1.00 85.44 98 ILE A CA 1
ATOM 796 C C . ILE A 1 98 ? 4.658 -10.209 12.777 1.00 85.44 98 ILE A C 1
ATOM 798 O O . ILE A 1 98 ? 5.141 -10.260 13.904 1.00 85.44 98 ILE A O 1
ATOM 802 N N . SER A 1 99 ? 5.183 -9.458 11.813 1.00 80.75 99 SER A N 1
ATOM 803 C CA . SER A 1 99 ? 6.384 -8.636 11.952 1.00 80.75 99 SER A CA 1
ATOM 804 C C . SER A 1 99 ? 6.088 -7.197 11.562 1.00 80.75 99 SER A C 1
ATOM 806 O O . SER A 1 99 ? 5.254 -6.953 10.690 1.00 80.75 99 SER A O 1
ATOM 808 N N . LYS A 1 100 ? 6.816 -6.248 12.155 1.00 71.88 100 LYS A N 1
ATOM 809 C CA . LYS A 1 100 ? 6.768 -4.847 11.734 1.00 71.88 100 LYS A CA 1
ATOM 810 C C . LYS A 1 100 ? 7.367 -4.734 10.332 1.00 71.88 100 LYS A C 1
ATOM 812 O O . LYS A 1 100 ? 8.562 -4.957 10.152 1.00 71.88 100 LYS A O 1
ATOM 817 N N . LEU A 1 101 ? 6.526 -4.454 9.347 1.00 65.88 101 LEU A N 1
ATOM 818 C CA . LEU A 1 101 ? 6.928 -4.218 7.967 1.00 65.88 101 LEU A CA 1
ATOM 819 C C . LEU A 1 101 ? 6.594 -2.769 7.641 1.00 65.88 101 LEU A C 1
ATOM 821 O O . LEU A 1 101 ? 5.461 -2.361 7.853 1.00 65.88 101 LEU A O 1
ATOM 825 N N . ASN A 1 102 ? 7.578 -2.020 7.143 1.00 72.50 102 ASN A N 1
ATOM 826 C CA . ASN A 1 102 ? 7.338 -0.705 6.558 1.00 72.50 102 ASN A CA 1
ATOM 827 C C . ASN A 1 102 ? 6.783 -0.941 5.153 1.00 72.50 102 ASN A C 1
ATOM 829 O O . ASN A 1 102 ? 7.544 -1.142 4.204 1.00 72.50 102 ASN A O 1
ATOM 833 N N . GLY A 1 103 ? 5.463 -1.030 5.050 1.00 86.75 103 GLY A N 1
ATOM 834 C CA . GLY A 1 103 ? 4.772 -1.209 3.786 1.00 86.75 103 GLY A CA 1
ATOM 835 C C . GLY A 1 103 ? 4.621 0.106 3.032 1.00 86.75 103 GLY A C 1
ATOM 836 O O . GLY A 1 103 ? 4.881 1.199 3.538 1.00 86.75 103 GLY A O 1
ATOM 837 N N . PHE A 1 104 ? 4.113 0.009 1.805 1.00 93.44 104 PHE A N 1
ATOM 838 C CA . PHE A 1 104 ? 3.764 1.192 1.020 1.00 93.44 104 PHE A CA 1
ATOM 839 C C . PHE A 1 104 ? 2.729 2.073 1.731 1.00 93.44 104 PHE A C 1
ATOM 841 O O . PHE A 1 104 ? 2.769 3.297 1.619 1.00 93.44 104 PHE A O 1
ATOM 848 N N . ILE A 1 105 ? 1.839 1.463 2.517 1.00 91.06 105 ILE A N 1
ATOM 849 C CA . ILE A 1 105 ? 0.846 2.195 3.293 1.00 91.06 105 ILE A CA 1
ATOM 850 C C . ILE A 1 105 ? 1.448 3.043 4.414 1.00 91.06 105 ILE A C 1
ATOM 852 O O . ILE A 1 105 ? 0.991 4.167 4.610 1.00 91.06 105 ILE A O 1
ATOM 856 N N . ASP A 1 106 ? 2.492 2.559 5.094 1.00 89.00 106 ASP A N 1
ATOM 857 C CA . ASP A 1 106 ? 3.216 3.335 6.104 1.00 89.00 106 ASP A CA 1
ATOM 858 C C . ASP A 1 106 ? 3.851 4.570 5.460 1.00 89.00 106 ASP A C 1
ATOM 860 O O . ASP A 1 106 ? 3.660 5.689 5.935 1.00 89.00 106 ASP A O 1
ATOM 864 N N . TYR A 1 107 ? 4.510 4.390 4.309 1.00 92.75 107 TYR A N 1
ATOM 865 C CA . TYR A 1 107 ? 5.088 5.499 3.547 1.00 92.75 107 TYR A CA 1
ATOM 866 C C . TYR A 1 107 ? 4.035 6.535 3.139 1.00 92.75 107 TYR A C 1
ATOM 868 O O . TYR A 1 107 ? 4.223 7.734 3.360 1.00 92.75 107 TYR A O 1
ATOM 876 N N . LEU A 1 108 ? 2.903 6.093 2.582 1.00 91.69 108 LEU A N 1
ATOM 877 C CA . LEU A 1 108 ? 1.821 7.004 2.214 1.00 91.69 108 LEU A CA 1
ATOM 878 C C . LEU A 1 108 ? 1.232 7.710 3.440 1.00 91.69 108 LEU A C 1
ATOM 880 O O . LEU A 1 108 ? 0.891 8.886 3.360 1.00 91.69 108 LEU A O 1
ATOM 884 N N . GLN A 1 109 ? 1.120 7.025 4.575 1.00 88.06 109 GLN A N 1
ATOM 885 C CA . GLN A 1 109 ? 0.597 7.611 5.802 1.00 88.06 109 GLN A CA 1
ATOM 886 C C . GLN A 1 109 ? 1.526 8.674 6.389 1.00 88.06 109 GLN A C 1
ATOM 888 O O . GLN A 1 109 ? 1.030 9.689 6.874 1.00 88.06 109 GLN A O 1
ATOM 893 N N . GLU A 1 110 ? 2.834 8.438 6.383 1.00 89.25 110 GLU A N 1
ATOM 894 C CA . GLU A 1 110 ? 3.815 9.347 6.978 1.00 89.25 110 GLU A CA 1
ATOM 895 C C . GLU A 1 110 ? 4.116 10.550 6.085 1.00 89.25 110 GLU A C 1
ATOM 897 O O . GLU A 1 110 ? 4.276 11.661 6.587 1.00 89.25 110 GLU A O 1
ATOM 902 N N . GLN A 1 111 ? 4.196 10.336 4.769 1.00 91.31 111 GLN A N 1
ATOM 903 C CA . GLN A 1 111 ? 4.690 11.346 3.827 1.00 91.31 111 GLN A CA 1
ATOM 904 C C . GLN A 1 111 ? 3.578 11.971 2.975 1.00 91.31 111 GLN A C 1
ATOM 906 O O . GLN A 1 111 ? 3.719 13.092 2.494 1.00 91.31 111 GLN A O 1
ATOM 911 N N . HIS A 1 112 ? 2.454 11.270 2.791 1.00 90.56 112 HIS A N 1
ATOM 912 C CA . HIS A 1 112 ? 1.417 11.619 1.810 1.00 90.56 112 HIS A CA 1
ATOM 913 C C . HIS A 1 112 ? -0.010 11.524 2.380 1.00 90.56 112 HIS A C 1
ATOM 915 O O . HIS A 1 112 ? -0.961 11.204 1.663 1.00 90.56 112 HIS A O 1
ATOM 921 N N . GLU A 1 113 ? -0.183 11.826 3.669 1.00 86.88 113 GLU A N 1
ATOM 922 C CA . GLU A 1 113 ? -1.455 11.680 4.396 1.00 86.88 113 GLU A CA 1
ATOM 923 C C . GLU A 1 113 ? -2.649 12.356 3.698 1.00 86.88 113 GLU A C 1
ATOM 925 O O . GLU A 1 113 ? -3.746 11.796 3.640 1.00 86.88 113 GLU A O 1
ATOM 930 N N . SER A 1 114 ? -2.439 13.542 3.123 1.00 87.06 114 SER A N 1
ATOM 931 C CA . SER A 1 114 ? -3.481 14.291 2.411 1.00 87.06 114 SER A CA 1
ATOM 932 C C . SER A 1 114 ? -3.994 13.569 1.162 1.00 87.06 114 SER A C 1
ATOM 934 O O . SER A 1 114 ? -5.178 13.669 0.833 1.00 87.06 114 SER A O 1
ATOM 936 N N . LYS A 1 115 ? -3.138 12.793 0.484 1.00 87.50 115 LYS A N 1
ATOM 937 C CA . LYS A 1 115 ? -3.534 11.988 -0.678 1.00 87.50 115 LYS A CA 1
ATOM 938 C C . LYS A 1 115 ? -4.439 10.839 -0.247 1.00 87.50 115 LYS A C 1
ATOM 940 O O . LYS A 1 115 ? -5.480 10.641 -0.864 1.00 87.50 115 LYS A O 1
ATOM 945 N N . ILE A 1 116 ? -4.121 10.166 0.863 1.00 84.31 116 ILE A N 1
ATOM 946 C CA . ILE A 1 116 ? -4.981 9.119 1.440 1.00 84.31 116 ILE A CA 1
ATOM 947 C C . ILE A 1 116 ? -6.390 9.654 1.726 1.00 84.31 116 ILE A C 1
ATOM 949 O O . ILE A 1 116 ? -7.369 9.034 1.312 1.00 84.31 116 ILE A O 1
ATOM 953 N N . ALA A 1 117 ? -6.505 10.821 2.369 1.00 82.62 117 ALA A N 1
ATOM 954 C CA . ALA A 1 117 ? -7.805 11.424 2.681 1.00 82.62 117 ALA A CA 1
ATOM 955 C C . ALA A 1 117 ? -8.660 11.652 1.417 1.00 82.62 117 ALA A C 1
ATOM 957 O O . ALA A 1 117 ? -9.867 11.402 1.415 1.00 82.62 117 ALA A O 1
ATOM 958 N N . SER A 1 118 ? -8.029 12.042 0.303 1.00 84.06 118 SER A N 1
ATOM 959 C CA . SER A 1 118 ? -8.716 12.211 -0.986 1.00 84.06 118 SER A CA 1
ATOM 960 C C . SER A 1 118 ? -9.260 10.898 -1.575 1.00 84.06 118 SER A C 1
ATOM 962 O O . SER A 1 118 ? -10.222 10.897 -2.355 1.00 84.06 118 SER A O 1
ATOM 964 N N . PHE A 1 119 ? -8.681 9.752 -1.205 1.00 82.69 119 PHE A N 1
ATOM 965 C CA . PHE A 1 119 ? -9.118 8.451 -1.712 1.00 82.69 119 PHE A CA 1
ATOM 966 C C . PHE A 1 119 ? -10.403 7.997 -1.057 1.00 82.69 119 PHE A C 1
ATOM 968 O O . PHE A 1 119 ? -11.303 7.531 -1.757 1.00 82.69 119 PHE A O 1
ATOM 975 N N . VAL A 1 120 ? -10.493 8.205 0.251 1.00 79.38 120 VAL A N 1
ATOM 976 C CA . VAL A 1 120 ? -11.542 7.641 1.103 1.00 79.38 120 VAL A CA 1
ATOM 977 C C . VAL A 1 120 ? -12.691 8.613 1.372 1.00 79.38 120 VAL A C 1
ATOM 979 O O . VAL A 1 120 ? -13.719 8.206 1.897 1.00 79.38 120 VAL A O 1
ATOM 982 N N . GLY A 1 121 ? -12.565 9.875 0.943 1.00 71.56 121 GLY A N 1
ATOM 983 C CA . GLY A 1 121 ? -13.684 10.821 0.874 1.00 71.56 121 GLY A CA 1
ATOM 984 C C . GLY A 1 121 ? -14.222 11.284 2.231 1.00 71.56 121 GLY A C 1
ATOM 985 O O . GLY A 1 121 ? -15.374 11.705 2.306 1.00 71.56 121 GLY A O 1
ATOM 986 N N . GLY A 1 122 ? -13.416 11.214 3.294 1.00 69.38 122 GLY A N 1
ATOM 987 C CA . GLY A 1 122 ? -13.851 11.523 4.656 1.00 69.38 122 GLY A CA 1
ATOM 988 C C . GLY A 1 122 ? -12.708 11.842 5.619 1.00 69.38 122 GLY A C 1
ATOM 989 O O . GLY A 1 122 ? -11.544 11.936 5.224 1.00 69.38 122 GLY A O 1
ATOM 990 N N . GLU A 1 123 ? -13.060 12.032 6.895 1.00 68.12 123 GLU A N 1
ATOM 991 C CA . GLU A 1 123 ? -12.084 12.197 7.974 1.00 68.12 123 GLU A CA 1
ATOM 992 C C . GLU A 1 123 ? -11.297 10.901 8.177 1.00 68.12 123 GLU A C 1
ATOM 994 O O . GLU A 1 123 ? -11.865 9.820 8.324 1.00 68.12 123 GLU A O 1
ATOM 999 N N . LYS A 1 124 ? -9.970 11.027 8.184 1.00 71.69 124 LYS A N 1
ATOM 1000 C CA . LYS A 1 124 ? -9.055 9.897 8.311 1.00 71.69 124 LYS A CA 1
ATOM 1001 C C . LYS A 1 124 ? -9.117 9.292 9.710 1.00 71.69 124 LYS A C 1
ATOM 1003 O O . LYS A 1 124 ? -9.072 10.005 10.718 1.00 71.69 124 LYS A O 1
ATOM 1008 N N . ILE A 1 125 ? -9.068 7.966 9.781 1.00 74.88 125 ILE A N 1
ATOM 1009 C CA . ILE A 1 125 ? -8.857 7.274 11.047 1.00 74.88 125 ILE A CA 1
ATOM 1010 C C . ILE A 1 125 ? -7.379 7.335 11.429 1.00 74.88 125 ILE A C 1
ATOM 1012 O O . ILE A 1 125 ? -6.475 7.048 10.644 1.00 74.88 125 ILE A O 1
ATOM 1016 N N . LYS A 1 126 ? -7.100 7.683 12.687 1.00 76.56 126 LYS A N 1
ATOM 1017 C CA . LYS A 1 126 ? -5.744 7.585 13.231 1.00 76.56 126 LYS A CA 1
ATOM 1018 C C . LYS A 1 126 ? -5.352 6.110 13.365 1.00 76.56 126 LYS A C 1
ATOM 1020 O O . LYS A 1 126 ? -5.660 5.473 14.372 1.00 76.56 126 LYS A O 1
ATOM 1025 N N . ARG A 1 127 ? -4.679 5.589 12.339 1.00 81.88 127 ARG A N 1
ATOM 1026 C CA . ARG A 1 127 ? -4.217 4.199 12.265 1.00 81.88 127 ARG A CA 1
ATOM 1027 C C . ARG A 1 127 ? -3.073 3.935 13.227 1.00 81.88 127 ARG A C 1
ATOM 1029 O O . ARG A 1 127 ? -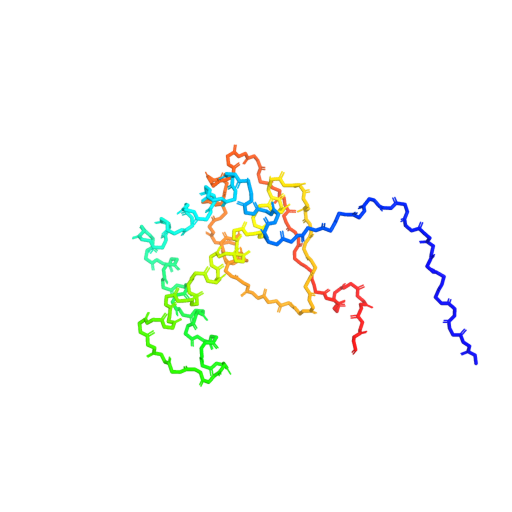2.203 4.786 13.434 1.00 81.88 127 ARG A O 1
ATOM 1036 N N . LYS A 1 128 ? -3.056 2.722 13.767 1.00 86.31 128 LYS A N 1
ATOM 1037 C CA . LYS A 1 128 ? -1.948 2.180 14.543 1.00 86.31 128 LYS A CA 1
ATOM 1038 C C . LYS A 1 128 ? -1.515 0.843 13.952 1.00 86.31 128 LYS A C 1
ATOM 1040 O O . LYS A 1 128 ? -2.293 -0.105 13.951 1.00 86.31 128 LYS A O 1
ATOM 1045 N N . PHE A 1 129 ? -0.264 0.768 13.521 1.00 86.94 129 PHE A N 1
ATOM 1046 C CA . PHE A 1 129 ? 0.365 -0.481 13.108 1.00 86.94 129 PHE A CA 1
ATOM 1047 C C . PHE A 1 129 ? 1.072 -1.115 14.302 1.00 86.94 129 PHE A C 1
ATOM 1049 O O . PHE A 1 129 ? 1.818 -0.444 15.021 1.00 86.94 129 PHE A O 1
ATOM 1056 N N . LEU A 1 130 ? 0.795 -2.391 14.541 1.00 88.06 130 LEU A N 1
ATOM 1057 C CA . LEU A 1 130 ? 1.387 -3.187 15.608 1.00 88.06 130 LEU A CA 1
ATOM 1058 C C . LEU A 1 130 ? 1.915 -4.504 15.043 1.00 88.06 130 LEU A C 1
ATOM 1060 O O . LEU A 1 130 ? 1.335 -5.085 14.130 1.00 88.06 130 LEU A O 1
ATOM 1064 N N . SER A 1 131 ? 2.988 -5.002 15.634 1.00 88.44 131 SER A N 1
ATOM 1065 C CA . SER A 1 131 ? 3.510 -6.348 15.413 1.00 88.44 131 SER A CA 1
ATOM 1066 C C . SER A 1 131 ? 3.139 -7.294 16.556 1.00 88.44 131 SER A C 1
ATOM 1068 O O . SER A 1 131 ? 2.763 -6.846 17.643 1.00 88.44 131 SER A O 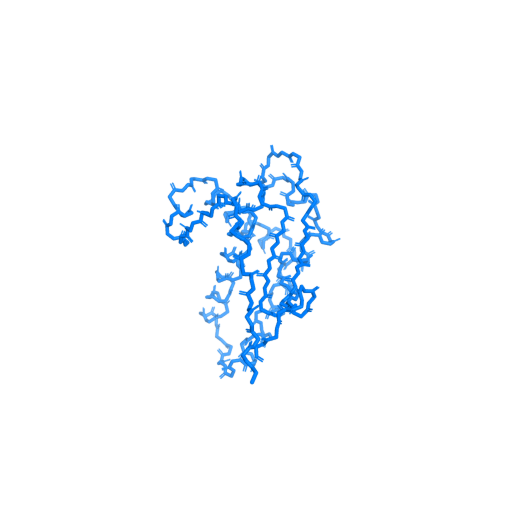1
ATOM 1070 N N . TRP A 1 132 ? 3.264 -8.607 16.340 1.00 88.19 132 TRP A N 1
ATOM 1071 C CA . TRP A 1 132 ? 3.029 -9.619 17.380 1.00 88.19 132 TRP A CA 1
ATOM 1072 C C . TRP A 1 132 ? 3.930 -9.408 18.599 1.00 88.19 132 TRP A C 1
ATOM 1074 O O . TRP A 1 132 ? 3.436 -9.443 19.728 1.00 88.19 132 TRP A O 1
ATOM 1084 N N . ASP A 1 133 ? 5.201 -9.073 18.376 1.00 85.12 133 ASP A N 1
ATOM 1085 C CA . ASP A 1 133 ? 6.151 -8.755 19.443 1.00 85.12 133 ASP A CA 1
ATOM 1086 C C . ASP A 1 133 ? 5.686 -7.558 20.292 1.00 85.12 133 ASP A C 1
ATOM 1088 O O . ASP A 1 133 ? 5.727 -7.614 21.523 1.00 85.12 133 ASP A O 1
ATOM 1092 N N . GLU A 1 134 ? 5.171 -6.497 19.656 1.00 86.38 134 GLU A N 1
ATOM 1093 C CA . GLU A 1 134 ? 4.671 -5.288 20.336 1.00 86.38 134 GLU A CA 1
ATOM 1094 C C . GLU A 1 134 ? 3.417 -5.549 21.186 1.00 86.38 134 GLU A C 1
ATOM 1096 O O . GLU A 1 134 ? 3.148 -4.801 22.129 1.00 86.38 134 GLU A O 1
ATOM 1101 N N . ILE A 1 135 ? 2.657 -6.608 20.886 1.00 88.12 135 ILE A N 1
ATOM 1102 C CA . ILE A 1 135 ? 1.481 -7.021 21.670 1.00 88.12 135 ILE A CA 1
ATOM 1103 C C . ILE A 1 135 ? 1.734 -8.261 22.540 1.00 88.12 135 ILE A C 1
ATOM 1105 O O . ILE A 1 135 ? 0.799 -8.790 23.143 1.00 88.12 135 ILE A O 1
ATOM 1109 N N . GLY A 1 136 ? 2.990 -8.704 22.649 1.00 84.69 136 GLY A N 1
ATOM 1110 C CA . GLY A 1 136 ? 3.409 -9.787 23.539 1.00 84.69 136 GLY A CA 1
ATOM 1111 C C . GLY A 1 136 ? 3.081 -11.201 23.051 1.00 84.69 136 GLY A C 1
ATOM 1112 O O . GLY A 1 136 ? 3.070 -12.127 23.865 1.00 84.69 136 GLY A O 1
ATOM 1113 N N . ILE A 1 137 ? 2.822 -11.391 21.755 1.00 79.69 137 ILE A N 1
ATOM 1114 C CA . ILE A 1 137 ? 2.665 -12.711 21.133 1.00 79.69 137 ILE A CA 1
ATOM 1115 C C . ILE A 1 137 ? 4.035 -13.170 20.623 1.00 79.69 137 ILE A C 1
ATOM 1117 O O . ILE A 1 137 ? 4.640 -12.502 19.795 1.00 79.69 137 ILE A O 1
ATOM 1121 N N . LYS A 1 138 ? 4.511 -14.324 21.104 1.00 74.62 138 LYS A N 1
ATOM 1122 C CA . LYS A 1 138 ? 5.740 -14.980 20.628 1.00 74.62 138 LYS A CA 1
ATOM 1123 C C . LYS A 1 138 ? 5.370 -16.247 19.858 1.00 74.62 138 LYS A C 1
ATOM 1125 O O . LYS A 1 138 ? 4.543 -17.012 20.359 1.00 74.62 138 LYS A O 1
ATOM 1130 N N . ILE A 1 139 ? 5.962 -16.446 18.680 1.00 65.19 139 ILE A N 1
ATOM 1131 C CA . ILE A 1 139 ? 5.848 -17.681 17.877 1.00 65.19 139 ILE A CA 1
ATOM 1132 C C . ILE A 1 139 ? 7.016 -18.604 18.196 1.00 65.19 139 ILE A C 1
ATOM 1134 O O . ILE A 1 139 ? 8.151 -18.083 18.279 1.00 65.19 139 ILE A O 1
#

Radius of gyration: 17.47 Å; chains: 1; bounding box: 34×42×53 Å

Sequence (139 aa):
MANKVIAKTLNKNIEISTIGDIEKDDLFWSIKGKLFDLLITDIEIYNYLENMASEKMKFLKISRTKRNILIEYGYIIEETSAALYVTEIKGFSTEIYISKLNGFIDYLQEQHESKIASFVGGEKIKRKFLSWDEIGIKI